Protein AF-A0AAU0HIM8-F1 (afdb_monomer_lite)

pLDDT: mean 72.74, std 10.99, range [52.78, 91.75]

Structure (mmCIF, N/CA/C/O backbone):
data_AF-A0AAU0HIM8-F1
#
_entry.id   AF-A0AAU0HIM8-F1
#
loop_
_atom_site.group_PDB
_atom_site.id
_atom_site.type_symbol
_atom_site.label_atom_id
_atom_site.label_alt_id
_atom_site.label_comp_id
_atom_site.label_asym_id
_atom_site.label_entity_id
_atom_site.label_seq_id
_atom_site.pdbx_PDB_ins_code
_atom_site.Cartn_x
_atom_site.Cartn_y
_atom_site.Cartn_z
_atom_site.occupancy
_atom_site.B_iso_or_equiv
_atom_site.auth_seq_id
_atom_site.auth_comp_id
_atom_site.auth_asym_id
_atom_site.auth_atom_id
_atom_site.pdbx_PDB_model_num
ATOM 1 N N . MET A 1 1 ? 26.073 20.399 -18.697 1.00 59.25 1 MET A N 1
ATOM 2 C CA . MET A 1 1 ? 26.087 19.095 -17.993 1.00 59.25 1 MET A CA 1
ATOM 3 C C . MET A 1 1 ? 25.923 19.237 -16.477 1.00 59.25 1 MET A C 1
ATOM 5 O O . MET A 1 1 ? 25.124 18.500 -15.920 1.00 59.25 1 MET A O 1
ATOM 9 N N . ALA A 1 2 ? 26.585 20.188 -15.800 1.00 60.91 2 ALA A N 1
ATOM 10 C CA . ALA A 1 2 ? 26.423 20.383 -14.347 1.00 60.91 2 ALA A CA 1
ATOM 11 C C . ALA A 1 2 ? 25.021 20.881 -13.911 1.00 60.91 2 ALA A C 1
ATOM 13 O O . ALA A 1 2 ? 24.511 20.454 -12.877 1.00 60.91 2 ALA A O 1
ATOM 14 N N . ASP A 1 3 ? 24.361 21.727 -14.711 1.00 61.53 3 ASP A N 1
ATOM 15 C CA . ASP A 1 3 ? 23.038 22.285 -14.365 1.00 61.53 3 ASP A CA 1
ATOM 16 C C . ASP A 1 3 ? 21.891 21.268 -14.420 1.00 61.53 3 ASP A C 1
ATOM 18 O O . ASP A 1 3 ? 20.888 21.402 -13.718 1.00 61.53 3 ASP A O 1
ATOM 22 N N . GLU A 1 4 ? 22.042 20.225 -15.229 1.00 59.66 4 GLU A N 1
ATOM 23 C CA . GLU A 1 4 ? 21.006 19.216 -15.449 1.00 59.66 4 GLU A CA 1
ATOM 24 C C . GLU A 1 4 ? 20.957 18.217 -14.284 1.00 59.66 4 GLU A C 1
ATOM 26 O O . GLU A 1 4 ? 19.888 17.954 -13.732 1.00 59.66 4 GLU A O 1
ATOM 31 N N . GLN A 1 5 ? 22.130 17.806 -13.783 1.00 59.50 5 GLN A N 1
ATOM 32 C CA . GLN A 1 5 ? 22.252 17.030 -12.542 1.00 59.50 5 GLN A CA 1
ATOM 33 C C . GLN A 1 5 ? 21.708 17.774 -11.314 1.00 59.50 5 GLN A C 1
ATOM 35 O O . GLN A 1 5 ? 21.175 17.154 -10.388 1.00 59.50 5 GLN A O 1
ATOM 4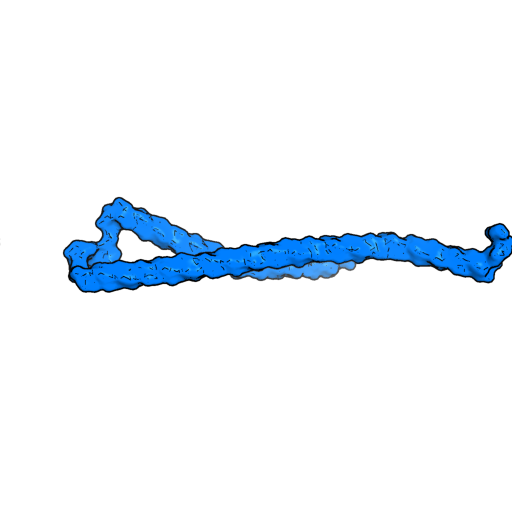0 N N . ASN A 1 6 ? 21.833 19.103 -11.284 1.00 62.62 6 ASN A N 1
ATOM 41 C CA . ASN A 1 6 ? 21.353 19.907 -10.162 1.00 62.62 6 ASN A CA 1
ATOM 42 C C . ASN A 1 6 ? 19.820 20.031 -10.149 1.00 62.62 6 ASN A C 1
ATOM 44 O O . ASN A 1 6 ? 19.199 19.988 -9.083 1.00 62.62 6 ASN A O 1
ATOM 48 N N . ARG A 1 7 ? 19.189 20.111 -11.329 1.00 62.03 7 ARG A N 1
ATOM 49 C CA . ARG A 1 7 ? 17.722 20.097 -11.458 1.00 62.03 7 ARG A CA 1
ATOM 50 C C . ARG A 1 7 ? 17.134 18.755 -11.025 1.00 62.03 7 ARG A C 1
ATOM 52 O O . ARG A 1 7 ? 16.186 18.741 -10.235 1.00 62.03 7 ARG A O 1
ATOM 59 N N . GLU A 1 8 ? 17.760 17.653 -11.435 1.00 60.38 8 GLU A N 1
ATOM 60 C CA . GLU A 1 8 ? 17.314 16.291 -11.128 1.00 60.38 8 GLU A CA 1
ATOM 61 C C . GLU A 1 8 ? 17.372 15.975 -9.620 1.00 60.38 8 GLU A C 1
ATOM 63 O O . GLU A 1 8 ? 16.394 15.490 -9.041 1.00 60.38 8 GLU A O 1
ATOM 68 N N . LYS A 1 9 ? 18.456 16.364 -8.930 1.00 61.59 9 LYS A N 1
ATOM 69 C CA . LYS A 1 9 ? 18.548 16.255 -7.460 1.00 61.59 9 LYS A CA 1
ATOM 70 C C . LYS A 1 9 ? 17.463 17.061 -6.738 1.00 61.59 9 LYS A C 1
ATOM 72 O O . LYS A 1 9 ? 16.930 16.603 -5.723 1.00 61.59 9 LYS A O 1
ATOM 77 N N . SER A 1 10 ? 17.097 18.235 -7.260 1.00 63.53 10 SER A N 1
ATOM 78 C CA . SER A 1 10 ? 16.050 19.078 -6.662 1.00 63.53 10 SER A CA 1
ATOM 79 C C . SER A 1 10 ? 14.653 18.445 -6.758 1.00 63.53 10 SER A C 1
ATOM 81 O O . SER A 1 10 ? 13.841 18.582 -5.837 1.00 63.53 10 SER A O 1
ATOM 83 N N . ASP A 1 11 ? 14.379 17.716 -7.842 1.00 65.69 11 ASP A N 1
ATOM 84 C CA . ASP A 1 11 ? 13.080 17.089 -8.095 1.00 65.69 11 ASP A CA 1
ATOM 85 C C . ASP A 1 11 ? 12.911 15.777 -7.330 1.00 65.69 11 ASP A C 1
ATOM 87 O O . ASP A 1 11 ? 11.817 15.473 -6.839 1.00 65.69 11 ASP A O 1
ATOM 91 N N . VAL A 1 12 ? 13.994 15.017 -7.151 1.00 62.59 12 VAL A N 1
ATOM 92 C CA . VAL A 1 12 ? 14.008 13.854 -6.252 1.00 62.59 12 VAL A CA 1
ATOM 93 C C . VAL A 1 12 ? 13.803 14.311 -4.806 1.00 62.59 12 VAL A C 1
ATOM 95 O O . VAL A 1 12 ? 12.931 13.781 -4.116 1.00 62.59 12 VAL A O 1
ATOM 98 N N . GLY A 1 13 ? 14.501 15.365 -4.369 1.00 65.31 13 GLY A N 1
ATOM 99 C CA . GLY A 1 13 ? 14.320 15.946 -3.036 1.00 65.31 13 GLY A CA 1
ATOM 100 C C . GLY A 1 13 ? 12.894 16.452 -2.781 1.00 65.31 13 GLY A C 1
ATOM 101 O O . GLY A 1 13 ? 12.354 16.254 -1.690 1.00 65.31 13 GLY A O 1
ATOM 102 N N . ARG A 1 14 ? 12.241 17.050 -3.788 1.00 64.50 14 ARG A N 1
ATOM 103 C CA . ARG A 1 14 ? 10.829 17.468 -3.706 1.00 64.50 14 ARG A CA 1
ATOM 104 C C . ARG A 1 14 ? 9.859 16.287 -3.653 1.00 64.50 14 ARG A C 1
ATOM 106 O O . ARG A 1 14 ? 8.900 16.336 -2.881 1.00 64.50 14 ARG A O 1
ATOM 113 N N . ARG A 1 15 ? 10.102 15.217 -4.419 1.00 60.00 15 ARG A N 1
ATOM 114 C CA . ARG A 1 15 ? 9.272 13.997 -4.392 1.00 60.00 15 ARG A CA 1
ATOM 115 C C . ARG A 1 15 ? 9.390 13.238 -3.072 1.00 60.00 15 ARG A C 1
ATOM 117 O O . ARG A 1 15 ? 8.368 12.815 -2.535 1.00 60.00 15 ARG A O 1
ATOM 124 N N . VAL A 1 16 ? 10.598 13.117 -2.522 1.00 60.72 16 VAL A N 1
ATOM 125 C CA . VAL A 1 16 ? 10.831 12.483 -1.215 1.00 60.72 16 VAL A CA 1
ATOM 126 C C . VAL A 1 16 ? 10.188 13.299 -0.097 1.00 60.72 16 VAL A C 1
ATOM 128 O O . VAL A 1 16 ? 9.466 12.723 0.713 1.00 60.72 16 VAL A O 1
ATOM 131 N N . ARG A 1 17 ? 10.342 14.634 -0.095 1.00 58.03 17 ARG A N 1
ATOM 132 C CA . ARG A 1 17 ? 9.641 15.493 0.874 1.00 58.03 17 ARG A CA 1
ATOM 133 C C . ARG A 1 17 ? 8.129 15.331 0.777 1.00 58.03 17 ARG A C 1
ATOM 135 O O . ARG A 1 17 ? 7.520 15.060 1.797 1.00 58.03 17 ARG A O 1
ATOM 142 N N . ARG A 1 18 ? 7.531 15.380 -0.423 1.00 58.41 18 ARG A N 1
ATOM 143 C CA . ARG A 1 18 ? 6.079 15.158 -0.590 1.00 58.41 18 ARG A CA 1
ATOM 144 C C . ARG A 1 18 ? 5.614 13.801 -0.059 1.00 58.41 18 ARG A C 1
ATOM 146 O O . ARG A 1 18 ? 4.585 13.752 0.604 1.00 58.41 18 ARG A O 1
ATOM 153 N N . LYS A 1 19 ? 6.351 12.713 -0.319 1.00 52.84 19 LYS A N 1
ATOM 154 C CA . LYS A 1 19 ? 6.007 11.387 0.226 1.00 52.84 19 LYS A CA 1
ATOM 155 C C . LYS A 1 19 ? 6.102 11.360 1.756 1.00 52.84 19 LYS A C 1
ATOM 157 O O . LYS A 1 19 ? 5.200 10.831 2.398 1.00 52.84 19 LYS A O 1
ATOM 162 N N . LEU A 1 20 ? 7.133 11.976 2.337 1.00 54.97 20 LEU A N 1
ATOM 163 C CA . LEU A 1 20 ? 7.320 12.048 3.790 1.00 54.97 20 LEU A CA 1
ATOM 164 C C . LEU A 1 20 ? 6.253 12.921 4.477 1.00 54.97 20 LEU A C 1
ATOM 166 O O . LEU A 1 20 ? 5.778 12.572 5.553 1.00 54.97 20 LEU A O 1
ATOM 170 N N . THR A 1 21 ? 5.826 14.015 3.836 1.00 57.12 21 THR A N 1
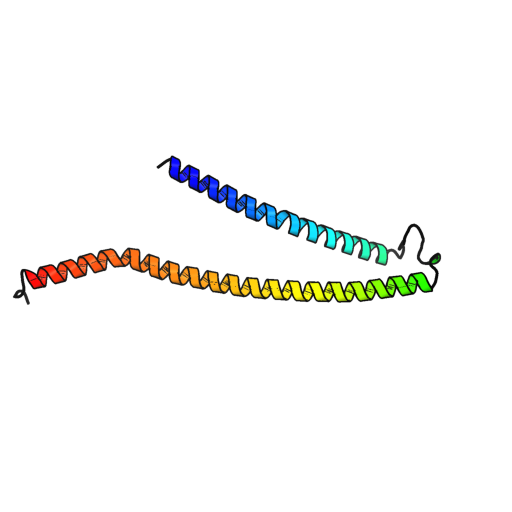ATOM 171 C CA . THR A 1 21 ? 4.768 14.906 4.344 1.00 57.12 21 THR A CA 1
ATOM 172 C C . THR A 1 21 ? 3.402 14.221 4.403 1.00 57.12 21 THR A C 1
ATOM 174 O O . THR A 1 21 ? 2.583 14.600 5.228 1.00 57.12 21 THR A O 1
ATOM 177 N N . ILE A 1 22 ? 3.150 13.209 3.565 1.00 58.91 22 ILE A N 1
ATOM 178 C CA . ILE A 1 22 ? 1.884 12.456 3.564 1.00 58.91 22 ILE A CA 1
ATOM 179 C C . ILE A 1 22 ? 1.958 11.245 4.507 1.00 58.91 22 ILE A C 1
ATOM 181 O O . ILE A 1 22 ? 0.991 10.956 5.206 1.00 58.91 22 ILE A O 1
ATOM 185 N N . LEU A 1 23 ? 3.105 10.557 4.572 1.00 55.34 23 LEU A N 1
ATOM 186 C CA . LEU A 1 23 ? 3.294 9.423 5.485 1.00 55.34 23 LEU A CA 1
ATOM 187 C C . LEU A 1 23 ? 3.350 9.845 6.957 1.00 55.34 23 LEU A C 1
ATOM 189 O O . LEU A 1 23 ? 2.817 9.130 7.800 1.00 55.34 23 LEU A O 1
ATOM 193 N N . GLY A 1 24 ? 3.953 10.997 7.267 1.00 65.81 24 GLY A N 1
ATOM 194 C CA . GLY A 1 24 ? 4.080 11.497 8.639 1.00 65.81 24 GLY A CA 1
ATOM 195 C C . GLY A 1 24 ? 2.740 11.562 9.387 1.00 65.81 24 GLY A C 1
ATOM 196 O O . GLY A 1 24 ? 2.598 10.885 10.400 1.00 65.81 24 GLY A O 1
ATOM 197 N N . PRO A 1 25 ? 1.726 12.291 8.882 1.00 71.81 25 PRO A N 1
ATOM 198 C CA . PRO A 1 25 ? 0.420 12.407 9.532 1.00 71.81 25 PRO A CA 1
ATOM 199 C C . PRO A 1 25 ? -0.297 11.067 9.736 1.00 71.81 25 PRO A C 1
ATOM 201 O O . PRO A 1 25 ? -0.914 10.859 10.777 1.00 71.81 25 PRO A O 1
ATOM 204 N N . ILE A 1 26 ? -0.196 10.150 8.768 1.00 66.88 26 ILE A N 1
ATOM 205 C CA . ILE A 1 26 ? -0.856 8.836 8.822 1.00 66.88 26 ILE A CA 1
ATOM 206 C C . ILE A 1 26 ? -0.228 7.965 9.913 1.00 66.88 26 ILE A C 1
ATOM 208 O O . ILE A 1 26 ? -0.943 7.366 10.714 1.00 66.88 26 ILE A O 1
ATOM 212 N N . VAL A 1 27 ? 1.106 7.925 9.976 1.00 70.06 27 VAL A N 1
ATOM 213 C CA . VAL A 1 27 ? 1.836 7.154 10.990 1.00 70.06 27 VAL A CA 1
ATOM 214 C C . VAL A 1 27 ? 1.564 7.706 12.389 1.00 70.06 27 VAL A C 1
ATOM 216 O O . VAL A 1 27 ? 1.330 6.924 13.307 1.00 70.06 27 VAL A O 1
ATOM 219 N N . THR A 1 28 ? 1.525 9.033 12.548 1.00 69.00 28 THR A N 1
ATOM 220 C CA . THR A 1 28 ? 1.217 9.674 13.835 1.00 69.00 28 THR A CA 1
ATOM 221 C C . THR A 1 28 ? -0.225 9.422 14.275 1.00 69.00 28 THR A C 1
ATOM 223 O O . THR A 1 28 ? -0.465 9.149 15.444 1.00 69.00 28 THR A O 1
ATOM 226 N N . ALA A 1 29 ? -1.196 9.473 13.359 1.00 68.12 29 ALA A N 1
ATOM 227 C CA . ALA A 1 29 ? -2.588 9.164 13.685 1.00 68.12 29 ALA A CA 1
ATOM 228 C C . ALA A 1 29 ? -2.754 7.695 14.108 1.00 68.12 29 ALA A C 1
ATOM 230 O O . ALA A 1 29 ? -3.420 7.404 15.100 1.00 68.12 29 ALA A O 1
ATOM 231 N N . PHE A 1 30 ? -2.103 6.771 13.397 1.00 69.12 30 PHE A N 1
ATOM 232 C CA . PHE A 1 30 ? -2.156 5.347 13.713 1.00 69.12 30 PHE A CA 1
ATOM 233 C C . PHE A 1 30 ? -1.509 5.026 15.066 1.00 69.12 30 PHE A C 1
ATOM 235 O O . PHE A 1 30 ? -2.107 4.322 15.879 1.00 69.12 30 PHE A O 1
ATOM 242 N N . SER A 1 31 ? -0.322 5.571 15.350 1.00 68.19 31 SER A N 1
ATOM 243 C CA . SER A 1 31 ? 0.353 5.351 16.633 1.00 68.19 31 SER A CA 1
ATOM 244 C C . SER A 1 31 ? -0.441 5.915 17.811 1.00 68.19 31 SER A C 1
ATOM 246 O O . SER A 1 31 ? -0.494 5.279 18.862 1.00 68.19 31 SER A O 1
ATOM 248 N N . LEU A 1 32 ? -1.123 7.050 17.627 1.00 71.75 32 LEU A N 1
ATOM 249 C CA . LEU A 1 32 ? -1.979 7.648 18.650 1.00 71.75 32 LEU A CA 1
ATOM 250 C C . LEU A 1 32 ? -3.205 6.775 18.957 1.00 71.75 32 LEU A C 1
ATOM 252 O O . LEU A 1 32 ? -3.538 6.576 20.123 1.00 71.75 32 LEU A O 1
ATOM 256 N N . ILE A 1 33 ? -3.836 6.199 17.928 1.00 73.12 33 ILE A N 1
ATOM 257 C CA . ILE A 1 33 ? -4.968 5.270 18.083 1.00 73.12 33 ILE A CA 1
ATOM 258 C C . ILE A 1 33 ? -4.525 3.991 18.803 1.00 73.12 33 ILE A C 1
ATOM 260 O O . ILE A 1 33 ? -5.201 3.545 19.727 1.00 73.12 33 ILE A O 1
ATOM 264 N N . VAL A 1 34 ? -3.379 3.418 18.422 1.00 72.12 34 VAL A N 1
ATOM 265 C CA . VAL A 1 34 ? -2.836 2.206 19.058 1.00 72.12 34 VAL A CA 1
ATOM 266 C C . VAL A 1 34 ? -2.459 2.469 20.516 1.00 72.12 34 VAL A C 1
ATOM 268 O O . VAL A 1 34 ? -2.789 1.663 21.382 1.00 72.12 34 VAL A O 1
ATOM 271 N N . ALA A 1 35 ? -1.820 3.604 20.811 1.00 67.81 35 ALA A N 1
ATOM 272 C CA . ALA A 1 35 ? -1.484 3.992 22.178 1.00 67.81 35 ALA A CA 1
ATOM 273 C C . ALA A 1 35 ? -2.744 4.200 23.032 1.00 67.81 35 ALA A C 1
ATOM 275 O O . ALA A 1 35 ? -2.819 3.683 24.144 1.00 67.81 35 ALA A O 1
ATOM 276 N N . ALA A 1 36 ? -3.759 4.890 22.503 1.00 66.75 36 ALA A N 1
ATOM 277 C CA . ALA A 1 36 ? -5.037 5.068 23.187 1.00 66.75 36 ALA A CA 1
ATOM 278 C C . ALA A 1 36 ? -5.731 3.722 23.452 1.00 66.75 36 ALA A C 1
ATOM 280 O O . ALA A 1 36 ? -6.162 3.467 24.574 1.00 66.75 36 ALA A O 1
ATOM 281 N N . ALA A 1 37 ? -5.776 2.827 22.460 1.00 65.81 37 ALA A N 1
ATOM 282 C CA . ALA A 1 37 ? -6.341 1.488 22.613 1.00 65.81 37 ALA A CA 1
ATOM 283 C C . ALA A 1 37 ? -5.581 0.646 23.653 1.00 65.81 37 ALA A C 1
ATOM 285 O O . ALA A 1 37 ? -6.207 -0.046 24.454 1.00 65.81 37 ALA A O 1
ATOM 286 N N . ALA A 1 38 ? -4.248 0.737 23.686 1.00 65.88 38 ALA A N 1
ATOM 287 C CA . ALA A 1 38 ? -3.414 0.046 24.667 1.00 65.88 38 ALA A CA 1
ATOM 288 C C . ALA A 1 38 ? -3.640 0.573 26.093 1.00 65.88 38 ALA A C 1
ATOM 290 O O . ALA A 1 38 ? -3.771 -0.220 27.023 1.00 65.88 38 ALA A O 1
ATOM 291 N N . VAL A 1 39 ? -3.746 1.895 26.266 1.00 68.44 39 VAL A N 1
ATOM 292 C CA . VAL A 1 39 ? -4.071 2.514 27.562 1.00 68.44 39 VAL A CA 1
ATOM 293 C C . VAL A 1 39 ? -5.463 2.091 28.025 1.00 68.44 39 VAL A C 1
ATOM 295 O O . VAL A 1 39 ? -5.629 1.725 29.185 1.00 68.44 39 VAL A O 1
ATOM 298 N N . ILE A 1 40 ? -6.450 2.080 27.127 1.00 63.28 40 ILE A N 1
ATOM 299 C CA . ILE A 1 40 ? -7.805 1.610 27.436 1.00 63.28 40 ILE A CA 1
ATOM 300 C C . ILE A 1 40 ? -7.763 0.143 27.883 1.00 63.28 40 ILE A C 1
ATOM 302 O O . ILE A 1 40 ? -8.256 -0.171 28.962 1.00 63.28 40 ILE A O 1
ATOM 306 N N . ALA A 1 41 ? -7.123 -0.746 27.119 1.00 60.50 41 ALA A N 1
ATOM 307 C CA . ALA A 1 41 ? -7.015 -2.165 27.464 1.00 60.50 41 ALA A CA 1
ATOM 308 C C . ALA A 1 41 ? -6.311 -2.397 28.814 1.00 60.50 41 ALA A C 1
ATOM 310 O O . ALA A 1 41 ? -6.762 -3.218 29.613 1.00 60.50 41 ALA A O 1
ATOM 311 N N . TYR A 1 42 ? -5.247 -1.639 29.094 1.00 57.59 42 TYR A N 1
ATOM 312 C CA . TYR A 1 42 ? -4.523 -1.695 30.363 1.00 57.59 42 TYR A CA 1
ATOM 313 C C . TYR A 1 42 ? -5.400 -1.253 31.547 1.00 57.59 42 TYR A C 1
ATOM 315 O O . TYR A 1 42 ? -5.497 -1.962 32.545 1.00 57.59 42 TYR A O 1
ATOM 323 N N . ARG A 1 43 ? -6.125 -0.134 31.414 1.00 59.22 43 ARG A N 1
ATOM 324 C CA . ARG A 1 43 ? -7.039 0.373 32.455 1.00 59.22 43 ARG A CA 1
ATOM 325 C C . ARG A 1 43 ? -8.251 -0.529 32.691 1.00 59.22 43 ARG A C 1
ATOM 327 O O . ARG A 1 43 ? -8.684 -0.672 33.831 1.00 59.22 43 ARG A O 1
ATOM 334 N N . PHE A 1 44 ? -8.763 -1.178 31.645 1.00 59.12 44 PHE A N 1
ATOM 335 C CA . PHE A 1 44 ? -9.786 -2.219 31.785 1.00 59.12 44 PHE A CA 1
ATOM 336 C C . PHE A 1 44 ? -9.264 -3.432 32.576 1.00 59.12 44 PHE A C 1
ATOM 338 O O . PHE A 1 44 ? -10.007 -3.985 33.383 1.00 59.12 44 PHE A O 1
ATOM 345 N N . GLY A 1 45 ? -7.996 -3.824 32.393 1.00 52.78 45 GLY A N 1
ATOM 346 C CA . GLY A 1 45 ? -7.362 -4.924 33.133 1.00 52.78 45 GLY A CA 1
ATOM 347 C C . GLY A 1 45 ? -7.098 -4.623 34.614 1.00 52.78 45 GLY A C 1
ATOM 348 O O . GLY A 1 45 ? -7.136 -5.533 35.437 1.00 52.78 45 GLY A O 1
ATOM 349 N N . GLU A 1 46 ? -6.887 -3.353 34.966 1.00 58.91 46 GLU A N 1
ATOM 350 C CA . GLU A 1 46 ? -6.719 -2.903 36.357 1.00 58.91 46 GLU A CA 1
ATOM 351 C C . GLU A 1 46 ? -8.054 -2.738 37.110 1.00 58.91 46 GLU A C 1
ATOM 353 O O . GLU A 1 46 ? -8.050 -2.510 38.317 1.00 58.91 46 GLU A O 1
ATOM 358 N N . GLY A 1 47 ? -9.204 -2.844 36.431 1.00 52.94 47 GLY A N 1
ATOM 359 C CA . GLY A 1 47 ? -10.532 -2.701 37.046 1.00 52.94 47 GLY A CA 1
ATOM 360 C C . GLY A 1 47 ? -10.883 -1.274 37.491 1.00 52.94 47 GLY A C 1
ATOM 361 O O . GLY A 1 47 ? -11.933 -1.060 38.096 1.00 52.94 47 GLY A O 1
ATOM 362 N N . VAL A 1 48 ? -10.037 -0.289 37.181 1.00 55.41 48 VAL A N 1
ATOM 363 C CA . VAL A 1 48 ? -10.209 1.110 37.580 1.00 55.41 48 VAL A CA 1
ATOM 364 C C . VAL A 1 48 ? -10.467 1.953 36.335 1.00 55.41 48 VAL A C 1
ATOM 366 O O . VAL A 1 48 ? -9.547 2.439 35.675 1.00 55.41 48 VAL A O 1
ATOM 369 N N . ILE A 1 49 ? -11.747 2.121 36.006 1.00 59.41 49 ILE A N 1
ATOM 370 C CA . ILE A 1 49 ? -12.186 3.014 34.931 1.00 59.41 49 ILE A CA 1
ATOM 371 C C . ILE A 1 49 ? -12.820 4.240 35.581 1.00 59.41 49 ILE A C 1
ATOM 373 O O . ILE A 1 49 ? -13.868 4.142 36.221 1.00 59.41 49 ILE A O 1
ATOM 377 N N . TYR A 1 50 ? -12.170 5.390 35.409 1.00 61.34 50 TYR A N 1
ATOM 378 C CA . TYR A 1 50 ? -12.737 6.690 35.751 1.00 61.34 50 TYR A CA 1
ATOM 379 C C . TYR A 1 50 ? -13.422 7.278 34.516 1.00 61.34 50 TYR A C 1
ATOM 381 O O . TYR A 1 50 ? -12.813 7.360 33.448 1.00 61.34 50 TYR A O 1
ATOM 389 N N . ILE A 1 51 ? -14.679 7.696 34.657 1.00 65.19 51 ILE A N 1
ATOM 390 C CA . ILE A 1 51 ? -15.436 8.406 33.619 1.00 65.19 51 ILE A CA 1
ATOM 391 C C . ILE A 1 51 ? -15.833 9.758 34.211 1.00 65.19 51 ILE A C 1
ATOM 393 O O . ILE A 1 51 ? -16.647 9.807 35.131 1.00 65.19 51 ILE A O 1
ATOM 397 N N . ASN A 1 52 ? -15.258 10.849 33.689 1.00 65.81 52 ASN A N 1
ATOM 398 C CA . ASN A 1 52 ? -15.418 12.206 34.235 1.00 65.81 52 ASN A CA 1
ATOM 399 C C . ASN A 1 52 ? -15.133 12.269 35.748 1.00 65.81 52 ASN A C 1
ATOM 401 O O . ASN A 1 52 ? -16.006 12.645 36.524 1.00 65.81 52 ASN A O 1
ATOM 405 N N . ASP A 1 53 ? -13.937 11.837 36.158 1.00 70.19 53 ASP A N 1
ATOM 406 C CA . ASP A 1 53 ? -13.456 11.851 37.553 1.00 70.19 53 ASP A CA 1
ATOM 407 C C . ASP A 1 53 ? -14.257 11.001 38.557 1.00 70.19 53 ASP A C 1
ATOM 409 O O . ASP A 1 53 ? -13.941 10.989 39.745 1.00 70.19 53 ASP A O 1
ATOM 413 N N . ARG A 1 54 ? -15.244 10.229 38.088 1.00 64.94 54 ARG A N 1
ATOM 414 C CA . ARG A 1 54 ? -16.058 9.322 38.907 1.00 64.94 54 ARG A CA 1
ATOM 415 C C . ARG A 1 54 ? -15.746 7.866 38.600 1.00 64.94 54 ARG A C 1
ATOM 417 O O . ARG A 1 54 ? -15.488 7.505 37.449 1.00 64.94 54 ARG A O 1
ATOM 424 N N . THR A 1 55 ? -15.788 7.020 39.623 1.00 65.88 55 THR A N 1
ATOM 425 C CA . THR A 1 55 ? -15.639 5.565 39.467 1.00 65.88 55 THR A CA 1
ATOM 426 C C . THR A 1 55 ? -16.921 4.920 38.927 1.00 65.88 55 THR A C 1
ATOM 428 O O . THR A 1 55 ? -18.011 5.461 39.097 1.00 65.88 55 THR A O 1
ATOM 431 N N . ILE A 1 56 ? -16.821 3.734 38.305 1.00 61.78 56 ILE A N 1
ATOM 432 C CA . ILE A 1 56 ? -17.983 2.948 37.819 1.00 61.78 56 ILE A CA 1
ATOM 433 C C . ILE A 1 56 ? -19.064 2.789 38.904 1.00 61.78 56 ILE A C 1
ATOM 435 O O . ILE A 1 56 ? -20.254 2.826 38.602 1.00 61.78 56 ILE A O 1
ATOM 439 N N . SER A 1 57 ? -18.654 2.656 40.167 1.00 63.78 57 SER A N 1
ATOM 440 C CA . SER A 1 57 ? -19.532 2.542 41.338 1.00 63.78 57 SER A CA 1
ATOM 441 C C . SER A 1 57 ? -20.357 3.794 41.651 1.00 63.78 57 SER A C 1
ATOM 443 O O . SER A 1 57 ? -21.352 3.693 42.361 1.00 63.78 57 SER A O 1
ATOM 445 N N . GLU A 1 58 ? -19.962 4.961 41.145 1.00 68.62 58 GLU A N 1
ATOM 446 C CA . GLU A 1 58 ? -20.645 6.246 41.355 1.00 68.62 58 GLU A CA 1
ATOM 447 C C . GLU A 1 58 ? -21.578 6.620 40.191 1.00 68.62 58 GLU A C 1
ATOM 449 O O . GLU A 1 58 ? -22.311 7.608 40.269 1.00 68.62 58 GLU A O 1
ATOM 454 N N . LEU A 1 59 ? -21.552 5.852 39.097 1.00 64.38 59 LEU A N 1
ATOM 455 C CA . LEU A 1 59 ? -22.403 6.071 37.931 1.00 64.38 59 LEU A CA 1
ATOM 456 C C . LEU A 1 59 ? -23.784 5.454 38.140 1.00 64.38 59 LEU A C 1
ATOM 458 O O . LEU A 1 59 ? -23.936 4.329 38.617 1.00 64.38 59 LEU A O 1
ATOM 462 N N . ASN A 1 60 ? -24.813 6.185 37.718 1.00 76.88 60 ASN A N 1
ATOM 463 C CA . ASN A 1 60 ? -26.177 5.682 37.773 1.00 76.88 60 ASN A CA 1
ATOM 464 C C . ASN A 1 60 ? -26.373 4.578 36.716 1.00 76.88 60 ASN A C 1
ATOM 466 O O . ASN A 1 60 ? -25.764 4.629 35.643 1.00 76.88 60 ASN A O 1
ATOM 470 N N . ALA A 1 61 ? -27.253 3.603 36.968 1.00 67.38 61 ALA A N 1
ATOM 471 C CA . ALA A 1 61 ? -27.420 2.436 36.087 1.00 67.38 61 ALA A CA 1
ATOM 472 C C . ALA A 1 61 ? -27.705 2.817 34.619 1.00 67.38 61 ALA A C 1
ATOM 474 O O . ALA A 1 61 ? -27.266 2.129 33.697 1.00 67.38 61 ALA A O 1
ATOM 475 N N . LEU A 1 62 ? -28.391 3.946 34.412 1.00 70.75 62 LEU A N 1
ATOM 476 C CA . LEU A 1 62 ? -28.753 4.502 33.108 1.00 70.75 62 LEU A CA 1
ATOM 477 C C . LEU A 1 62 ? -27.564 5.151 32.367 1.00 70.75 62 LEU A C 1
ATOM 479 O O . LEU A 1 62 ? -27.471 5.063 31.143 1.00 70.75 62 LEU A O 1
ATOM 483 N N . GLU A 1 63 ? -26.625 5.769 33.090 1.00 68.69 63 GLU A N 1
ATOM 484 C CA . GLU A 1 63 ? -25.397 6.356 32.522 1.00 68.69 63 GLU A CA 1
ATOM 485 C C . GLU A 1 63 ? -24.421 5.254 32.093 1.00 68.69 63 GLU A C 1
ATOM 487 O O . GLU A 1 63 ? -23.808 5.329 31.029 1.00 68.69 63 GLU A O 1
ATOM 492 N N . LEU A 1 64 ? -24.342 4.179 32.883 1.00 68.88 64 LEU A N 1
ATOM 493 C CA . LEU A 1 64 ? -23.503 3.025 32.576 1.00 68.88 64 LEU A CA 1
ATOM 494 C C . LEU A 1 64 ? -24.008 2.261 31.342 1.00 68.88 64 LEU A C 1
ATOM 496 O O . LEU A 1 64 ? -23.227 1.931 30.449 1.00 68.88 64 LEU A O 1
ATOM 500 N N . THR A 1 65 ? -25.319 2.006 31.259 1.00 70.81 65 THR A N 1
ATOM 501 C CA . THR A 1 65 ? -25.913 1.298 30.110 1.00 70.81 65 THR A CA 1
ATOM 502 C C . THR A 1 65 ? -25.898 2.132 28.834 1.00 70.81 65 THR A C 1
ATOM 504 O O . THR A 1 65 ? -25.602 1.590 27.770 1.00 70.81 65 THR A O 1
ATOM 507 N N . SER A 1 66 ? -26.158 3.441 28.914 1.00 68.69 66 SER A N 1
ATOM 508 C CA . SER A 1 66 ? -26.070 4.326 27.743 1.00 68.69 66 SER A CA 1
ATOM 509 C C . SER A 1 66 ? -24.631 4.475 27.241 1.00 68.69 66 SER A C 1
ATOM 511 O O . SER A 1 66 ? -24.400 4.355 26.038 1.00 68.69 66 SER A O 1
ATOM 513 N N . GLY A 1 67 ? -23.650 4.629 28.136 1.00 71.00 67 GLY A N 1
ATOM 514 C CA . GLY A 1 67 ? -22.231 4.660 27.772 1.00 71.00 67 GLY A CA 1
ATOM 515 C C . GLY A 1 67 ? -21.754 3.353 27.130 1.00 71.00 67 GLY A C 1
ATOM 516 O O . GLY A 1 67 ? -21.094 3.379 26.091 1.00 71.00 67 GLY A O 1
ATOM 517 N N . ALA A 1 68 ? -22.150 2.204 27.687 1.00 69.31 68 ALA A N 1
ATOM 518 C CA . ALA A 1 68 ? -21.833 0.896 27.117 1.00 69.31 68 ALA A CA 1
ATOM 519 C C . ALA A 1 68 ? -22.478 0.690 25.736 1.00 69.31 68 ALA A C 1
ATOM 521 O O . ALA A 1 68 ? -21.814 0.222 24.812 1.00 69.31 68 ALA A O 1
ATOM 522 N N . ALA A 1 69 ? -23.743 1.083 25.562 1.00 70.19 69 ALA A N 1
ATOM 523 C CA . ALA A 1 69 ? -24.436 0.981 24.280 1.00 70.19 69 ALA A CA 1
ATOM 524 C C . ALA A 1 69 ? -23.763 1.840 23.197 1.00 70.19 69 ALA A C 1
ATOM 526 O O . ALA A 1 69 ? -23.511 1.356 22.094 1.00 70.19 69 ALA A O 1
ATOM 527 N N . VAL A 1 70 ? -23.400 3.086 23.524 1.00 73.38 70 VAL A N 1
ATOM 528 C CA . VAL A 1 70 ? -22.652 3.971 22.616 1.00 73.38 70 VAL A CA 1
ATOM 529 C C . VAL A 1 70 ? -21.275 3.388 22.294 1.00 73.38 70 VAL A C 1
ATOM 531 O O . VAL A 1 70 ? -20.866 3.402 21.135 1.00 73.38 70 VAL A O 1
ATOM 534 N N . GLY A 1 71 ? -20.585 2.815 23.285 1.00 70.50 71 GLY A N 1
ATOM 535 C CA . GLY A 1 71 ? -19.301 2.142 23.091 1.00 70.50 71 GLY A CA 1
ATOM 536 C C . GLY A 1 71 ? -19.389 0.950 22.135 1.00 70.50 71 GLY A C 1
ATOM 537 O O . GLY A 1 71 ? -18.561 0.824 21.236 1.00 70.50 71 GLY A O 1
ATOM 538 N N . ILE A 1 72 ? -20.422 0.113 22.266 1.00 73.19 72 ILE A N 1
ATOM 539 C CA . ILE A 1 72 ? -20.658 -1.039 21.383 1.00 73.19 72 ILE A CA 1
ATOM 540 C C . ILE A 1 72 ? -20.965 -0.576 19.955 1.00 73.19 72 ILE A C 1
ATOM 542 O O . ILE A 1 72 ? -20.364 -1.076 19.004 1.00 73.19 72 ILE A O 1
ATOM 546 N N . VAL A 1 73 ? -21.854 0.406 19.787 1.00 77.00 73 VAL A N 1
ATOM 547 C CA . VAL A 1 73 ? -22.172 0.973 18.465 1.00 77.00 73 VAL A CA 1
ATOM 548 C C . VAL A 1 73 ? -20.921 1.585 17.828 1.00 77.00 73 VAL A C 1
ATOM 550 O O . VAL A 1 73 ? -20.630 1.321 16.662 1.00 77.00 73 VAL A O 1
ATOM 553 N N . GLY A 1 74 ? -20.134 2.334 18.605 1.00 70.56 74 GLY A N 1
ATOM 554 C CA . GLY A 1 74 ? -18.856 2.890 18.170 1.00 70.56 74 GLY A CA 1
ATOM 555 C C . GLY A 1 74 ? -17.849 1.813 17.759 1.00 70.56 74 GLY A C 1
ATOM 556 O O . GLY A 1 74 ? -17.179 1.967 16.740 1.00 70.56 74 GLY A O 1
ATOM 557 N N . ALA A 1 75 ? -17.786 0.694 18.486 1.00 68.50 75 ALA A N 1
ATOM 558 C CA . ALA A 1 75 ? -16.930 -0.438 18.143 1.00 68.50 75 ALA A CA 1
ATOM 559 C C . ALA A 1 75 ? -17.343 -1.085 16.813 1.00 68.50 75 ALA A C 1
ATOM 561 O O . ALA A 1 75 ? -16.486 -1.330 15.966 1.00 68.50 75 ALA A O 1
ATOM 562 N N . PHE A 1 76 ? -18.641 -1.297 16.579 1.00 72.06 76 PHE A N 1
ATOM 563 C CA . PHE A 1 76 ? -19.130 -1.830 15.303 1.00 72.06 76 PHE A CA 1
ATOM 564 C C . PHE A 1 76 ? -18.832 -0.898 14.126 1.00 72.06 76 PHE A C 1
ATOM 566 O O . PHE A 1 76 ? -18.375 -1.360 13.080 1.00 72.06 76 PHE A O 1
ATOM 573 N N . ILE A 1 77 ? -19.032 0.411 14.301 1.00 75.38 77 ILE A N 1
ATOM 574 C CA . ILE A 1 77 ? -18.693 1.411 13.280 1.00 75.38 77 ILE A CA 1
ATOM 575 C C . ILE A 1 77 ? -17.180 1.420 13.025 1.00 75.38 77 ILE A C 1
ATOM 577 O O . ILE A 1 77 ? -16.755 1.437 11.870 1.00 75.38 77 ILE A O 1
ATOM 581 N N . GLY A 1 78 ? -16.363 1.354 14.080 1.00 73.62 78 GLY A N 1
ATOM 582 C CA . GLY A 1 78 ? -14.905 1.319 13.981 1.00 73.62 78 GLY A CA 1
ATOM 583 C C . GLY A 1 78 ? -14.385 0.081 13.248 1.00 73.62 78 GLY A C 1
ATOM 584 O O . GLY A 1 78 ? -13.575 0.203 12.329 1.00 73.62 78 GLY A O 1
ATOM 585 N N . VAL A 1 79 ? -14.892 -1.105 13.594 1.00 77.06 79 VAL A N 1
ATOM 586 C CA . VAL A 1 79 ? -14.550 -2.365 12.912 1.00 77.06 79 VAL A CA 1
ATOM 587 C C . VAL A 1 79 ? -15.009 -2.335 11.454 1.00 77.06 79 VAL A C 1
ATOM 589 O O . VAL A 1 79 ? -14.248 -2.719 10.566 1.00 77.06 79 VAL A O 1
ATOM 592 N N . GLY A 1 80 ? -16.214 -1.824 11.186 1.00 76.62 80 GLY A N 1
ATOM 593 C CA . GLY A 1 80 ? -16.725 -1.655 9.826 1.00 76.62 80 GLY A CA 1
ATOM 594 C C . GLY A 1 80 ? -15.839 -0.736 8.982 1.00 76.62 80 GLY A C 1
ATOM 595 O O . GLY A 1 80 ? -15.436 -1.102 7.879 1.00 76.62 80 GLY A O 1
ATOM 596 N N . ALA A 1 81 ? -15.460 0.426 9.518 1.00 75.31 81 ALA A N 1
ATOM 597 C CA . ALA A 1 81 ? -14.564 1.362 8.844 1.00 75.31 81 ALA A CA 1
ATOM 598 C C . ALA A 1 81 ? -13.171 0.757 8.595 1.00 75.31 81 ALA A C 1
ATOM 600 O O . ALA A 1 81 ? -12.610 0.931 7.512 1.00 75.31 81 ALA A O 1
ATOM 601 N N . ALA A 1 82 ? -12.633 -0.001 9.556 1.00 70.00 82 ALA A N 1
ATOM 602 C CA . ALA A 1 82 ? -11.361 -0.700 9.401 1.00 70.00 82 ALA A CA 1
ATOM 603 C C . ALA A 1 82 ? -11.419 -1.763 8.291 1.00 70.00 82 ALA A C 1
ATOM 605 O O . ALA A 1 82 ? -10.506 -1.840 7.470 1.00 70.00 82 ALA A O 1
ATOM 606 N N . ALA A 1 83 ? -12.508 -2.534 8.215 1.00 71.31 83 ALA A N 1
ATOM 607 C CA . ALA A 1 83 ? -12.715 -3.524 7.161 1.00 71.31 83 ALA A CA 1
ATOM 608 C C . ALA A 1 83 ? -12.782 -2.872 5.769 1.00 71.31 83 ALA A C 1
ATOM 610 O O . ALA A 1 83 ? -12.131 -3.339 4.831 1.00 71.31 83 ALA A O 1
ATOM 611 N N . VAL A 1 84 ? -13.501 -1.752 5.640 1.00 81.56 84 VAL A N 1
ATOM 612 C CA . VAL A 1 84 ? -13.561 -0.978 4.389 1.00 81.56 84 VAL A CA 1
ATOM 613 C C . VAL A 1 84 ? -12.179 -0.428 4.020 1.00 81.56 84 VAL A C 1
ATOM 615 O O . VAL A 1 84 ? -11.748 -0.565 2.876 1.00 81.56 84 VAL A O 1
ATOM 618 N N . GLY A 1 85 ? -11.443 0.137 4.982 1.00 76.12 85 GLY A N 1
ATOM 619 C CA . GLY A 1 85 ? -10.086 0.643 4.760 1.00 76.12 85 GLY A CA 1
ATOM 620 C C . GLY A 1 85 ? -9.101 -0.445 4.316 1.00 76.12 85 GLY A C 1
ATOM 621 O O . GLY A 1 85 ? -8.310 -0.230 3.391 1.00 76.12 85 GLY A O 1
ATOM 622 N N . ALA A 1 86 ? -9.183 -1.634 4.916 1.00 72.56 86 ALA A N 1
ATOM 623 C CA . ALA A 1 86 ? -8.384 -2.791 4.523 1.00 72.56 86 ALA A CA 1
ATOM 624 C C . ALA A 1 86 ? -8.698 -3.234 3.086 1.00 72.56 86 ALA A C 1
ATOM 626 O O . ALA A 1 86 ? -7.776 -3.453 2.299 1.00 72.56 86 ALA A O 1
ATOM 627 N N . LEU A 1 87 ? -9.981 -3.289 2.715 1.00 78.62 87 LEU A N 1
ATOM 628 C CA . LEU A 1 87 ? -10.409 -3.648 1.363 1.00 78.62 87 LEU A CA 1
ATOM 629 C C . LEU A 1 87 ? -9.894 -2.647 0.317 1.00 78.62 87 LEU A C 1
ATOM 631 O O . LEU A 1 87 ? -9.331 -3.050 -0.698 1.00 78.62 87 LEU A O 1
ATOM 635 N N . VAL A 1 88 ? -10.028 -1.343 0.577 1.00 82.50 88 VAL A N 1
ATOM 636 C CA . VAL A 1 88 ? -9.527 -0.291 -0.325 1.00 82.50 88 VAL A CA 1
ATOM 637 C C . VAL A 1 88 ? -8.010 -0.393 -0.495 1.00 82.50 88 VAL A C 1
ATOM 639 O O . VAL A 1 88 ? -7.503 -0.301 -1.614 1.00 82.50 88 VAL A O 1
ATOM 642 N N . THR A 1 89 ? -7.282 -0.637 0.596 1.00 78.19 89 THR A N 1
ATOM 643 C CA . THR A 1 89 ? -5.820 -0.795 0.567 1.00 78.19 89 THR A CA 1
ATOM 644 C C . THR A 1 89 ? -5.406 -2.029 -0.234 1.00 78.19 89 THR A C 1
ATOM 646 O O . THR A 1 89 ? -4.4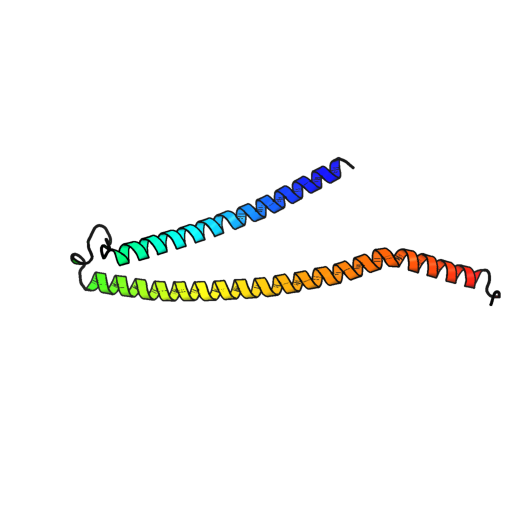64 -1.960 -1.023 1.00 78.19 89 THR A O 1
ATOM 649 N N . LEU A 1 90 ? -6.135 -3.140 -0.089 1.00 81.12 90 LEU A N 1
ATOM 650 C CA . LEU A 1 90 ? -5.913 -4.359 -0.863 1.00 81.12 90 LEU A CA 1
ATOM 651 C C . LEU A 1 90 ? -6.096 -4.101 -2.365 1.00 81.12 90 LEU A C 1
ATOM 653 O O . LEU A 1 90 ? -5.214 -4.427 -3.158 1.00 81.12 90 LEU A O 1
ATOM 657 N N . VAL A 1 91 ? -7.207 -3.466 -2.755 1.00 83.19 91 VAL A N 1
ATOM 658 C CA . VAL A 1 91 ? -7.499 -3.132 -4.159 1.00 83.19 91 VAL A CA 1
ATOM 659 C C . VAL A 1 91 ? -6.423 -2.210 -4.734 1.00 83.19 91 VAL A C 1
ATOM 661 O O . VAL A 1 91 ? -5.903 -2.470 -5.820 1.00 83.19 91 VAL A O 1
ATOM 664 N N . ALA A 1 92 ? -6.030 -1.170 -3.996 1.00 79.56 92 ALA A N 1
ATOM 665 C CA . ALA A 1 92 ? -4.958 -0.270 -4.409 1.00 79.56 92 ALA A CA 1
ATOM 666 C C . ALA A 1 92 ? -3.617 -1.006 -4.577 1.00 79.56 92 ALA A C 1
ATOM 668 O O . ALA A 1 92 ? -2.886 -0.746 -5.534 1.00 79.56 92 ALA A O 1
ATOM 669 N N . GLY A 1 93 ? -3.312 -1.953 -3.685 1.00 80.31 93 GLY A N 1
ATOM 670 C CA . GLY A 1 93 ? -2.129 -2.806 -3.777 1.00 80.31 93 GLY A CA 1
ATOM 671 C C . GLY A 1 93 ? -2.122 -3.659 -5.046 1.00 80.31 93 GLY A C 1
ATOM 672 O O . GLY A 1 93 ? -1.141 -3.638 -5.789 1.00 80.31 93 GLY A O 1
ATOM 673 N N . VAL A 1 94 ? -3.230 -4.344 -5.340 1.00 82.19 94 VAL A N 1
ATOM 674 C CA . VAL A 1 94 ? -3.374 -5.176 -6.549 1.00 82.19 94 VAL A CA 1
ATOM 675 C C . VAL A 1 94 ? -3.214 -4.339 -7.819 1.00 82.19 94 VAL A C 1
ATOM 677 O O . VAL A 1 94 ? -2.447 -4.708 -8.709 1.00 82.19 94 VAL A O 1
ATOM 680 N N . LEU A 1 95 ? -3.878 -3.182 -7.891 1.00 82.44 95 LEU A N 1
ATOM 681 C CA . LEU A 1 95 ? -3.759 -2.278 -9.037 1.00 82.44 95 LEU A CA 1
ATOM 682 C C . LEU A 1 95 ? -2.328 -1.750 -9.198 1.00 82.44 95 LEU A C 1
ATOM 684 O O . LEU A 1 95 ? -1.811 -1.725 -10.311 1.00 82.44 95 LEU A O 1
ATOM 688 N N . SER A 1 96 ? -1.664 -1.382 -8.100 1.00 80.31 96 SER A N 1
ATOM 689 C CA . SER A 1 96 ? -0.271 -0.917 -8.108 1.00 80.31 96 SER A CA 1
ATOM 690 C C . SER A 1 96 ? 0.684 -1.966 -8.687 1.00 80.31 96 SER A C 1
ATOM 692 O O . SER A 1 96 ? 1.514 -1.644 -9.538 1.00 80.31 96 SER A O 1
ATOM 694 N N . VAL A 1 97 ? 0.530 -3.235 -8.293 1.00 82.50 97 VAL A N 1
ATOM 695 C CA . VAL A 1 97 ? 1.325 -4.345 -8.843 1.00 82.50 97 VAL A CA 1
ATOM 696 C C . VAL A 1 97 ? 1.028 -4.546 -10.330 1.00 82.50 97 VAL A C 1
ATOM 698 O O . VAL A 1 97 ? 1.961 -4.684 -11.120 1.00 82.50 97 VAL A O 1
ATOM 701 N N . GLY A 1 98 ? -0.246 -4.498 -10.731 1.00 74.31 98 GLY A N 1
ATOM 702 C CA . GLY A 1 98 ? -0.654 -4.630 -12.132 1.00 74.31 98 GLY A CA 1
ATOM 703 C C . GLY A 1 98 ? -0.067 -3.538 -13.033 1.00 74.31 98 GLY A C 1
ATOM 704 O O . GLY A 1 98 ? 0.554 -3.840 -14.053 1.00 74.31 98 GLY A O 1
ATOM 705 N N . PHE A 1 99 ? -0.187 -2.270 -12.634 1.00 81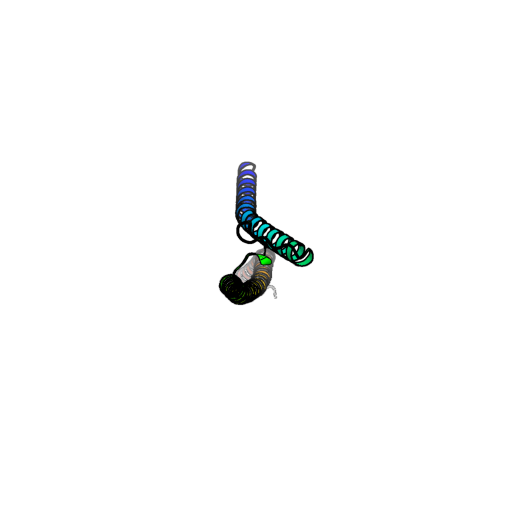.06 99 PHE A N 1
ATOM 706 C CA . PHE A 1 99 ? 0.410 -1.149 -13.366 1.00 81.06 99 PHE A CA 1
ATOM 707 C C . PHE A 1 99 ? 1.942 -1.179 -13.336 1.00 81.06 99 PHE A C 1
ATOM 709 O O . PHE A 1 99 ? 2.575 -0.827 -14.331 1.00 81.06 99 PHE A O 1
ATOM 716 N N . GLY A 1 100 ? 2.546 -1.634 -12.235 1.00 78.00 100 GLY A N 1
ATOM 717 C CA . GLY A 1 100 ? 3.989 -1.843 -12.140 1.00 78.00 100 GLY A CA 1
ATOM 718 C C . GLY A 1 100 ? 4.490 -2.870 -13.157 1.00 78.00 100 GLY A C 1
ATOM 719 O O . GLY A 1 100 ? 5.420 -2.587 -13.910 1.00 78.00 100 GLY A O 1
ATOM 720 N N . ALA A 1 101 ? 3.830 -4.027 -13.244 1.00 80.88 101 ALA A N 1
ATOM 721 C CA . ALA A 1 101 ? 4.154 -5.067 -14.218 1.00 80.88 101 ALA A CA 1
ATOM 722 C C . ALA A 1 101 ? 3.956 -4.586 -15.664 1.00 80.88 101 ALA A C 1
ATOM 724 O O . ALA A 1 101 ? 4.826 -4.794 -16.510 1.00 80.88 101 ALA A O 1
ATOM 725 N N . PHE A 1 102 ? 2.857 -3.877 -15.940 1.00 84.25 102 PHE A N 1
ATOM 726 C CA . PHE A 1 102 ? 2.618 -3.270 -17.250 1.00 84.25 102 PHE A CA 1
ATOM 727 C C . PHE A 1 102 ? 3.725 -2.277 -17.633 1.00 84.25 102 PHE A C 1
ATOM 729 O O . PHE A 1 102 ? 4.241 -2.322 -18.749 1.00 84.25 102 PHE A O 1
ATOM 736 N N . GLY A 1 103 ? 4.152 -1.433 -16.690 1.00 86.31 103 GLY A N 1
ATOM 737 C CA . GLY A 1 103 ? 5.261 -0.501 -16.888 1.00 86.31 103 GLY A CA 1
ATOM 738 C C . GLY A 1 103 ? 6.577 -1.200 -17.237 1.00 86.31 103 GLY A C 1
ATOM 739 O O . GLY A 1 103 ? 7.299 -0.727 -18.113 1.00 86.31 103 GLY A O 1
ATOM 740 N N . ILE A 1 104 ? 6.869 -2.348 -16.617 1.00 87.19 104 ILE A N 1
ATOM 741 C CA . ILE A 1 104 ? 8.061 -3.152 -16.930 1.00 87.19 104 ILE A CA 1
ATOM 742 C C . ILE A 1 104 ? 7.991 -3.693 -18.361 1.00 87.19 104 ILE A C 1
ATOM 744 O O . ILE A 1 104 ? 8.955 -3.548 -19.110 1.00 87.19 104 ILE A O 1
ATOM 748 N N . VAL A 1 105 ? 6.858 -4.275 -18.764 1.00 86.50 105 VAL A N 1
ATOM 749 C CA . VAL A 1 105 ? 6.688 -4.844 -20.113 1.00 86.50 105 VAL A CA 1
ATOM 750 C C . VAL A 1 105 ? 6.823 -3.764 -21.184 1.00 86.50 105 VAL A C 1
ATOM 752 O O . VAL A 1 105 ? 7.589 -3.926 -22.134 1.00 86.50 105 VAL A O 1
ATOM 755 N N . VAL A 1 106 ? 6.134 -2.632 -21.013 1.00 88.00 106 VAL A N 1
ATOM 756 C CA . VAL A 1 106 ? 6.233 -1.498 -21.943 1.00 88.00 106 VAL A CA 1
ATOM 757 C C . VAL A 1 106 ? 7.659 -0.950 -21.974 1.00 88.00 106 VAL A C 1
ATOM 759 O O . VAL A 1 106 ? 8.205 -0.725 -23.053 1.00 88.00 106 VAL A O 1
ATOM 762 N N . GLY A 1 107 ? 8.295 -0.799 -20.810 1.00 87.75 107 GLY A N 1
ATOM 763 C CA . GLY A 1 107 ? 9.686 -0.363 -20.704 1.00 87.75 107 GLY A CA 1
ATOM 764 C C . GLY A 1 107 ? 10.653 -1.288 -21.446 1.00 87.75 107 GLY A C 1
ATOM 765 O O . GLY A 1 107 ? 11.519 -0.804 -22.171 1.00 87.75 107 GLY A O 1
ATOM 766 N N . MET A 1 108 ? 10.472 -2.607 -21.338 1.00 88.88 108 MET A N 1
ATOM 767 C CA . MET A 1 108 ? 11.283 -3.589 -22.063 1.00 88.88 108 MET A CA 1
ATOM 768 C C . MET A 1 108 ? 11.090 -3.508 -23.577 1.00 88.88 108 MET A C 1
ATOM 770 O O . MET A 1 108 ? 12.078 -3.545 -24.306 1.00 88.88 108 MET A O 1
ATOM 774 N N . ILE A 1 109 ? 9.852 -3.374 -24.059 1.00 89.38 109 ILE A N 1
ATOM 775 C CA . ILE A 1 109 ? 9.571 -3.249 -25.498 1.00 89.38 109 ILE A CA 1
ATOM 776 C C . ILE A 1 109 ? 10.242 -1.996 -26.063 1.00 89.38 109 ILE A C 1
ATOM 778 O O . ILE A 1 109 ? 10.895 -2.062 -27.103 1.00 89.38 109 ILE A O 1
ATOM 782 N N . VAL A 1 110 ? 10.123 -0.866 -25.362 1.00 90.12 110 VAL A N 1
ATOM 783 C CA . VAL A 1 110 ? 10.761 0.390 -25.775 1.00 90.12 110 VAL A CA 1
ATOM 784 C C . VAL A 1 110 ? 12.282 0.251 -25.756 1.00 90.12 110 VAL A C 1
ATOM 786 O O . VAL A 1 110 ? 12.930 0.616 -26.732 1.00 90.12 110 VAL A O 1
ATOM 789 N N . ALA A 1 111 ? 12.859 -0.320 -24.696 1.00 89.81 111 ALA A N 1
ATOM 790 C CA . ALA A 1 111 ? 14.302 -0.523 -24.594 1.00 89.81 111 ALA A CA 1
ATOM 791 C C . ALA A 1 111 ? 14.839 -1.418 -25.721 1.00 89.81 111 ALA A C 1
ATOM 793 O O . ALA A 1 111 ? 15.820 -1.062 -26.372 1.00 89.81 111 ALA A O 1
ATOM 794 N N . LEU A 1 112 ? 14.167 -2.539 -26.003 1.00 89.50 112 LEU A N 1
ATOM 795 C CA . LEU A 1 112 ? 14.512 -3.412 -27.123 1.00 89.50 112 LEU A CA 1
ATOM 796 C C . LEU A 1 112 ? 14.404 -2.662 -28.448 1.00 89.50 112 LEU A C 1
ATOM 798 O O . LEU A 1 112 ? 15.362 -2.669 -29.209 1.00 89.50 112 LEU A O 1
ATOM 802 N N . GLY A 1 113 ? 13.306 -1.943 -28.686 1.00 87.44 113 GLY A N 1
ATOM 803 C CA . GLY A 1 113 ? 13.117 -1.144 -29.896 1.00 87.44 113 GLY A CA 1
ATOM 804 C C . GLY A 1 113 ? 14.202 -0.083 -30.103 1.00 87.44 113 GLY A C 1
ATOM 805 O O . GLY A 1 113 ? 14.670 0.094 -31.224 1.00 87.44 113 GLY A O 1
ATOM 806 N N . VAL A 1 114 ? 14.655 0.581 -29.037 1.00 90.38 114 VAL A N 1
ATOM 807 C CA . VAL A 1 114 ? 15.740 1.577 -29.099 1.00 90.38 114 VAL A CA 1
ATOM 808 C C . VAL A 1 114 ? 17.091 0.927 -29.400 1.00 90.38 114 VAL A C 1
ATOM 810 O O . VAL A 1 114 ? 17.879 1.494 -30.152 1.00 90.38 114 VAL A O 1
ATOM 813 N N . VAL A 1 115 ? 17.366 -0.261 -28.857 1.00 88.69 115 VAL A N 1
ATOM 814 C CA . VAL A 1 115 ? 18.633 -0.973 -29.096 1.00 88.69 115 VAL A CA 1
ATOM 815 C C . VAL A 1 115 ? 18.656 -1.627 -30.481 1.00 88.69 115 VAL A C 1
ATOM 817 O O . VAL A 1 115 ? 19.629 -1.487 -31.220 1.00 88.69 115 VAL A O 1
ATOM 820 N N . THR A 1 116 ? 17.590 -2.332 -30.863 1.00 88.56 116 THR A N 1
ATOM 821 C CA . THR A 1 116 ? 17.534 -3.086 -32.123 1.00 88.56 116 THR A CA 1
ATOM 822 C C . THR A 1 116 ? 17.143 -2.220 -33.314 1.00 88.56 116 THR A C 1
ATOM 824 O O . THR A 1 116 ? 17.526 -2.528 -34.439 1.00 88.56 116 THR A O 1
ATOM 827 N N . GLY A 1 117 ? 16.399 -1.134 -33.097 1.00 89.75 117 GLY A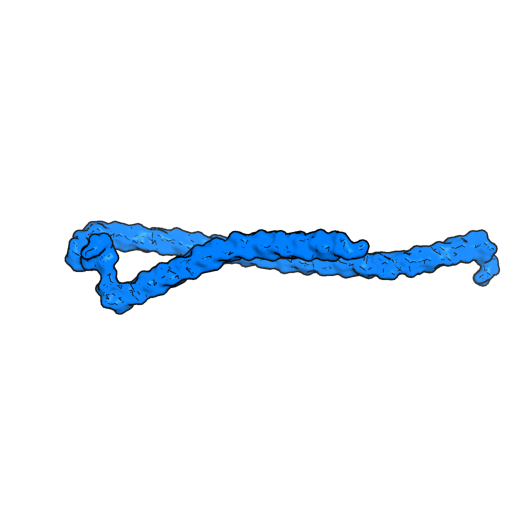 N 1
ATOM 828 C CA . GLY A 1 117 ? 15.888 -0.251 -34.147 1.00 89.75 117 GLY A CA 1
ATOM 829 C C . GLY A 1 117 ? 16.977 0.313 -35.063 1.00 89.75 117 GLY A C 1
ATOM 830 O O . GLY A 1 117 ? 16.879 0.117 -36.273 1.00 89.75 117 GLY A O 1
ATOM 831 N N . PRO A 1 118 ? 18.045 0.941 -34.535 1.00 90.69 118 PRO A N 1
ATOM 832 C CA . PRO A 1 118 ? 19.136 1.465 -35.356 1.00 90.69 118 PRO A CA 1
ATOM 833 C C . PRO A 1 118 ? 19.840 0.379 -36.177 1.00 90.69 118 PRO A C 1
ATOM 835 O O . PRO A 1 118 ? 20.154 0.596 -37.344 1.00 90.69 118 PRO A O 1
ATOM 838 N N . ILE A 1 119 ? 20.038 -0.808 -35.597 1.00 90.00 119 ILE A N 1
ATOM 839 C CA . ILE A 1 119 ? 20.693 -1.942 -36.265 1.00 90.00 119 ILE A CA 1
ATOM 840 C C . ILE A 1 119 ? 19.831 -2.442 -37.429 1.00 90.00 119 ILE A C 1
ATOM 842 O O . ILE A 1 119 ? 20.323 -2.605 -38.546 1.00 90.00 119 ILE A O 1
ATOM 846 N N . LEU A 1 120 ? 18.533 -2.640 -37.185 1.00 88.44 120 LEU A N 1
ATOM 847 C CA . LEU A 1 120 ? 17.579 -3.054 -38.212 1.00 88.44 120 LEU A CA 1
ATOM 848 C C . LEU A 1 120 ? 17.433 -1.993 -39.308 1.00 88.44 120 LEU A C 1
ATOM 850 O O . LEU A 1 120 ? 17.350 -2.343 -40.482 1.00 88.44 120 LEU A O 1
ATOM 854 N N . LEU A 1 121 ? 17.458 -0.707 -38.947 1.00 91.25 121 LEU A N 1
ATOM 855 C CA . LEU A 1 121 ? 17.396 0.401 -39.896 1.00 91.25 121 LEU A CA 1
ATOM 856 C C . LEU A 1 121 ? 18.625 0.418 -40.814 1.00 91.25 121 LEU A C 1
ATOM 858 O O . LEU A 1 121 ? 18.473 0.506 -42.030 1.00 91.25 121 LEU A O 1
ATOM 862 N N . ILE A 1 122 ? 19.831 0.280 -40.255 1.00 90.25 122 ILE A N 1
ATOM 863 C CA . ILE A 1 122 ? 21.076 0.194 -41.034 1.00 90.25 122 ILE A CA 1
ATOM 864 C C . ILE A 1 122 ? 21.040 -1.022 -41.965 1.00 90.25 122 ILE A C 1
ATOM 866 O O . ILE A 1 122 ? 21.355 -0.896 -43.149 1.00 90.25 122 ILE A O 1
ATOM 870 N N . GLY A 1 123 ? 20.609 -2.183 -41.463 1.00 90.50 123 GLY A N 1
ATOM 871 C CA . GLY A 1 123 ? 20.456 -3.392 -42.274 1.00 90.50 123 GLY A CA 1
ATOM 872 C C . GLY A 1 123 ? 19.472 -3.201 -43.432 1.00 90.50 123 GLY A C 1
ATOM 873 O O . GLY A 1 123 ? 19.781 -3.545 -44.573 1.00 90.50 123 GLY A O 1
ATOM 874 N N . LEU A 1 124 ? 18.317 -2.586 -43.166 1.00 91.75 124 LEU A N 1
ATOM 875 C CA . LEU A 1 124 ? 17.305 -2.293 -44.179 1.00 91.75 124 LEU A CA 1
ATOM 876 C C . LEU A 1 124 ? 17.834 -1.324 -45.243 1.00 91.75 124 LEU A C 1
ATOM 878 O O . LEU A 1 124 ? 17.672 -1.577 -46.435 1.00 91.75 124 LEU A O 1
ATOM 882 N N . ILE A 1 125 ? 18.513 -0.250 -44.829 1.00 91.31 125 ILE A N 1
ATOM 883 C CA . ILE A 1 125 ? 19.158 0.701 -45.744 1.00 91.31 125 ILE A CA 1
ATOM 884 C C . ILE A 1 125 ? 20.195 -0.021 -46.612 1.00 91.31 125 ILE A C 1
ATOM 886 O O . ILE A 1 125 ? 20.195 0.156 -47.829 1.00 91.31 125 ILE A O 1
ATOM 890 N N . GLY A 1 126 ? 21.028 -0.882 -46.023 1.00 88.81 126 GLY A N 1
ATOM 891 C CA . GLY A 1 126 ? 22.010 -1.683 -46.757 1.00 88.81 126 GLY A CA 1
ATOM 892 C C . GLY A 1 126 ? 21.371 -2.585 -47.818 1.00 88.81 126 GLY A C 1
ATOM 893 O O . GLY A 1 126 ? 21.834 -2.620 -48.958 1.00 88.81 126 GLY A O 1
ATOM 894 N N . ILE A 1 127 ? 20.263 -3.257 -47.485 1.00 89.00 127 ILE A N 1
ATOM 895 C CA . ILE A 1 127 ? 19.497 -4.084 -48.434 1.00 89.00 127 ILE A CA 1
ATOM 896 C C . ILE A 1 127 ? 18.920 -3.229 -49.568 1.00 89.00 127 ILE A C 1
ATOM 898 O O . ILE A 1 127 ? 19.003 -3.619 -50.735 1.00 89.00 127 ILE A O 1
ATOM 902 N N . LEU A 1 128 ? 18.346 -2.068 -49.246 1.00 88.06 128 LEU A N 1
ATOM 903 C CA . LEU A 1 128 ? 17.754 -1.161 -50.232 1.00 88.06 128 LEU A CA 1
ATOM 904 C C . LEU A 1 128 ? 18.810 -0.583 -51.184 1.00 88.06 128 LEU A C 1
ATOM 906 O O . LEU A 1 128 ? 18.579 -0.535 -52.392 1.00 88.06 128 LEU A O 1
ATOM 910 N N . ILE A 1 129 ? 19.982 -0.204 -50.666 1.00 87.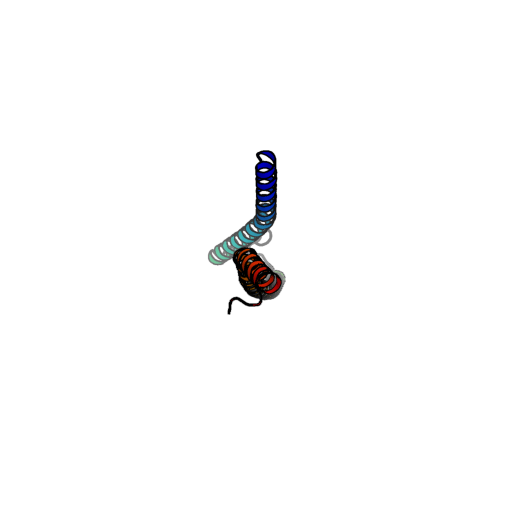56 129 ILE A N 1
ATOM 911 C CA . ILE A 1 129 ? 21.120 0.253 -51.474 1.00 87.56 129 ILE A CA 1
ATOM 912 C C . ILE A 1 129 ? 21.616 -0.885 -52.371 1.00 87.56 129 ILE A C 1
ATOM 914 O O . ILE A 1 129 ? 21.741 -0.682 -53.578 1.00 87.56 129 ILE A O 1
ATOM 918 N N . LYS A 1 130 ? 21.830 -2.094 -51.828 1.00 84.88 130 LYS A N 1
ATOM 919 C CA . LYS A 1 130 ? 22.241 -3.258 -52.631 1.00 84.88 130 LYS A CA 1
ATOM 920 C C . LYS A 1 130 ? 21.261 -3.503 -53.780 1.00 84.88 130 LYS A C 1
ATOM 922 O O . LYS A 1 130 ? 21.687 -3.586 -54.925 1.00 84.88 130 LYS A O 1
ATOM 927 N N . ARG A 1 131 ? 19.953 -3.541 -53.498 1.00 83.69 131 ARG A N 1
ATOM 928 C CA . ARG A 1 131 ? 18.913 -3.742 -54.524 1.00 83.69 131 ARG A CA 1
ATOM 929 C C . ARG A 1 131 ? 18.889 -2.649 -55.591 1.00 83.69 131 ARG A C 1
ATOM 931 O O . ARG A 1 131 ? 18.560 -2.943 -56.732 1.00 83.69 131 ARG A O 1
ATOM 938 N N . ARG A 1 132 ? 19.194 -1.400 -55.231 1.00 84.31 132 ARG A N 1
ATOM 939 C CA . ARG A 1 132 ? 19.144 -0.269 -56.166 1.00 84.31 132 ARG A CA 1
ATOM 940 C C . ARG A 1 132 ? 20.372 -0.176 -57.068 1.00 84.31 132 ARG A C 1
ATOM 942 O O . ARG A 1 132 ? 20.226 0.195 -58.226 1.00 84.31 132 ARG A O 1
ATOM 949 N N . TYR A 1 133 ? 21.557 -0.455 -56.534 1.00 81.50 133 TYR A N 1
ATOM 950 C CA . TYR A 1 133 ? 22.820 -0.211 -57.240 1.00 81.50 133 TYR A CA 1
ATOM 951 C C . TYR A 1 133 ? 23.484 -1.483 -57.778 1.00 81.50 133 TYR A C 1
ATOM 953 O O . TYR A 1 133 ? 24.290 -1.390 -58.695 1.00 81.50 133 TYR A O 1
ATOM 961 N N . TRP A 1 134 ? 23.154 -2.653 -57.227 1.00 76.62 134 TRP A N 1
ATOM 962 C CA . TRP A 1 134 ? 23.736 -3.944 -57.608 1.00 76.62 134 TRP A CA 1
ATOM 963 C C . TRP A 1 134 ? 22.639 -5.019 -57.706 1.00 76.62 134 TRP A C 1
ATOM 965 O O . TRP A 1 134 ? 22.674 -6.001 -56.955 1.00 76.62 134 TRP A O 1
ATOM 975 N N . PRO A 1 135 ? 21.632 -4.831 -58.582 1.00 72.12 135 PRO A N 1
ATOM 976 C CA . PRO A 1 135 ? 20.518 -5.771 -58.707 1.00 72.12 135 PRO A CA 1
ATOM 977 C C . PRO A 1 135 ? 20.961 -7.176 -59.152 1.00 72.12 135 PRO A C 1
ATOM 979 O O . PRO A 1 135 ? 20.280 -8.142 -58.822 1.00 72.12 135 PRO A O 1
ATOM 982 N N . ASP A 1 136 ? 22.122 -7.292 -59.805 1.00 66.31 136 ASP A N 1
ATOM 983 C CA . ASP A 1 136 ? 22.553 -8.504 -60.514 1.00 66.31 136 ASP A CA 1
ATOM 984 C C . ASP A 1 136 ? 23.580 -9.373 -59.751 1.00 66.31 136 ASP A C 1
ATOM 986 O O . ASP A 1 136 ? 24.120 -10.322 -60.309 1.00 66.31 136 ASP A O 1
ATOM 990 N N . VAL A 1 137 ? 23.893 -9.072 -58.480 1.00 62.00 137 VAL A N 1
ATOM 991 C CA . VAL A 1 137 ? 24.878 -9.843 -57.674 1.00 62.00 137 VAL A CA 1
ATOM 992 C C . VAL A 1 137 ? 24.204 -10.914 -56.807 1.00 62.00 137 VAL A C 1
ATOM 994 O O . VAL A 1 137 ? 24.378 -10.954 -55.581 1.00 62.00 137 VAL A O 1
ATOM 997 N N . ILE A 1 138 ? 23.389 -11.762 -57.433 1.00 57.25 138 ILE A N 1
ATOM 998 C CA . ILE A 1 138 ? 22.827 -12.990 -56.846 1.00 57.25 138 ILE A CA 1
ATOM 999 C C . ILE A 1 138 ? 22.919 -14.100 -57.886 1.00 57.25 138 ILE A C 1
ATOM 1001 O O . ILE A 1 138 ? 22.443 -13.866 -59.015 1.00 57.25 138 ILE A O 1
#

Secondary structure (DSSP, 8-state):
-HHHHHHHHHHHHHHHHHHHHHHHHHHHHHHHHHHHHHHHHHHHHTT--EETTEEGGGS-HHHHHHHHHHHHHHHHHHHHHHHHHHHHHHHHHHHHHHHHHHHHHHHHHHHHHHHHHHHHHHHHHHHHHHHHH-TT--

Foldseek 3Di:
DVVVVVVVVVVVVVVVVVVCVVVVVVVVVVVVVVVVVVVVVVCVVVQFDDDPNDTPVPDDPVRVVVVVVVVVVVVVVVVVVVVVVVVVVVVVVVVVVVVVVVCVVVVVVVVCCVVCVVVVVVVVVVVVCCCVPPVPPD

Sequence (138 aa):
MADEQNREKSDVGRRVRRKLTILGPIVTAFSLIVAAAAVIAYRFGEGVIYINDRTISELNALELTSGAAVGIVGAFIGVGAAAVGALVTLVAGVLSVGFGAFGIVVGMIVALGVVTGPILLIGLIGILIKRRYWPDVI

Radius of gyration: 32.77 Å; chains: 1; bounding box: 55×35×102 Å